Protein AF-A0A9N9ITT7-F1 (afdb_monomer_lite)

pLDDT: mean 81.51, std 12.65, range [43.75, 95.56]

Sequence (161 aa):
RNYAICCACYDTLGRPTALLYKFSNKNEHVKNHLKKWQHFINKVGGIEEVSKILEIKLEEVKEKSEIANAKKICVKSNISTDKKNFESLLLHATVSASLALQWIQNEEVQELFYFVNPSLKLPGCCSLGGRILNNEVKKYNYDMITKLKNNLIGPTLTFDG

Organism: NCBI:txid1433469

Foldseek 3Di:
DDKDFDPLCCVPVNDVVSVVVIDRPDPVRVLVCCQPDPSNQVVQPHNVSSVVVVVVVVVVVVVVVVVVVVVCVLPDPPPPVVVLVVLQVVLVCCVVVVHDLCVLVDPVNQVVVCVSPVVDDDDDSCCSVPVNVVVVVVVVVVVVVVVQVPDPVHDDDDDDD

Radius of gyration: 30.41 Å; chains: 1; bounding box: 57×32×86 Å

Secondary structure (DSSP, 8-state):
--EE--HHHHHHHHHHHHHHT-EESSHHHHHHHHHH-HHHHHHHTSHHHHHHHHHHHHHHHHHHHHHHHHHHGGG---HHHHHHHHHHHHHHHHHHTT--GGGGG-HHHHHHHHHH-TT-PPPPHHHIIIIIHHHHHHHHHHHHHHHHHT-TT--------

Structure (mmCIF, N/CA/C/O backbone):
data_AF-A0A9N9ITT7-F1
#
_entry.id   AF-A0A9N9ITT7-F1
#
loop_
_atom_site.group_PDB
_atom_site.id
_atom_site.type_symbol
_atom_site.label_atom_id
_atom_site.label_alt_id
_atom_site.label_comp_id
_atom_site.label_asym_id
_atom_site.label_entity_id
_atom_site.label_seq_id
_atom_site.pdbx_PDB_ins_co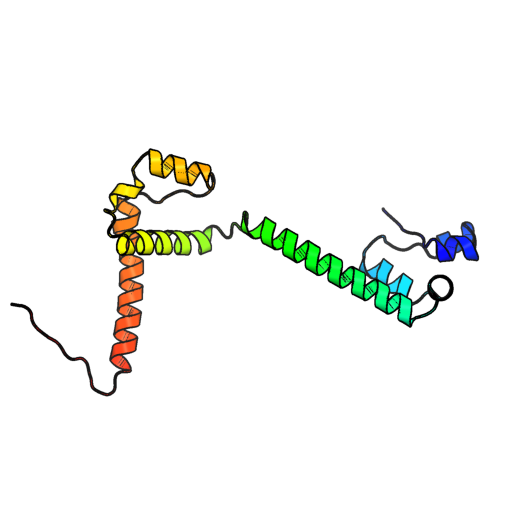de
_atom_site.Cartn_x
_atom_site.Cartn_y
_atom_site.Cartn_z
_atom_site.occupancy
_atom_site.B_iso_or_equiv
_atom_site.auth_seq_id
_atom_site.auth_comp_id
_atom_site.auth_asym_id
_atom_site.auth_atom_id
_atom_site.pdbx_PDB_model_num
ATOM 1 N N . ARG A 1 1 ? -17.527 12.786 37.528 1.00 55.12 1 ARG A N 1
ATOM 2 C CA . ARG A 1 1 ? -16.531 11.762 37.943 1.00 55.12 1 ARG A CA 1
ATOM 3 C C . ARG A 1 1 ? -17.282 10.453 38.150 1.00 55.12 1 ARG A C 1
ATOM 5 O O . ARG A 1 1 ? -18.034 10.366 39.110 1.00 55.12 1 ARG A O 1
ATOM 12 N N . ASN A 1 2 ? -17.129 9.482 37.251 1.00 77.06 2 ASN A N 1
ATOM 13 C CA . ASN A 1 2 ? -17.882 8.226 37.323 1.00 77.06 2 ASN A CA 1
ATOM 14 C C . ASN A 1 2 ? -17.193 7.284 38.318 1.00 77.06 2 ASN A C 1
ATOM 16 O O . ASN A 1 2 ? -16.062 6.847 38.089 1.00 77.06 2 ASN A O 1
ATOM 20 N N . TYR A 1 3 ? -17.850 7.032 39.445 1.00 82.31 3 TYR A N 1
ATOM 21 C CA . TYR A 1 3 ? -17.428 6.052 40.440 1.00 82.31 3 TYR A CA 1
ATOM 22 C C . TYR A 1 3 ? -18.309 4.810 40.327 1.00 82.31 3 TYR A C 1
ATOM 24 O O . TYR A 1 3 ? -19.457 4.893 39.895 1.00 82.31 3 TYR A O 1
ATOM 32 N N . ALA A 1 4 ? -17.749 3.667 40.693 1.00 83.31 4 ALA A N 1
ATOM 33 C CA . ALA A 1 4 ? -18.444 2.394 40.735 1.00 83.31 4 ALA A CA 1
ATOM 34 C C . ALA A 1 4 ? -18.477 1.876 42.175 1.00 83.31 4 ALA A C 1
ATOM 36 O O . ALA A 1 4 ? -17.563 2.125 42.969 1.00 83.31 4 ALA A O 1
ATOM 37 N N . ILE A 1 5 ? -19.554 1.165 42.494 1.00 84.31 5 ILE A N 1
ATOM 38 C CA . ILE A 1 5 ? -19.745 0.442 43.749 1.00 84.31 5 ILE A CA 1
ATOM 39 C C . ILE A 1 5 ? -20.025 -1.006 43.361 1.00 84.31 5 ILE A C 1
ATOM 41 O O . ILE A 1 5 ? -20.814 -1.266 42.455 1.00 84.31 5 ILE A O 1
ATOM 45 N N . CYS A 1 6 ? -19.358 -1.949 44.018 1.00 84.06 6 CYS A N 1
ATOM 46 C CA . CYS A 1 6 ? -19.590 -3.366 43.783 1.00 84.06 6 CYS A CA 1
ATOM 47 C C . CYS A 1 6 ? -20.940 -3.785 44.372 1.00 84.06 6 CYS A C 1
ATOM 49 O O . CYS A 1 6 ? -21.177 -3.591 45.565 1.00 84.06 6 CYS A O 1
ATOM 51 N N . CYS A 1 7 ? -21.799 -4.401 43.556 1.00 84.44 7 CYS A N 1
ATOM 52 C CA . CYS A 1 7 ? -23.106 -4.886 44.000 1.00 84.44 7 CYS A CA 1
ATOM 53 C C . CYS A 1 7 ? -22.985 -5.923 45.124 1.00 84.44 7 CYS A C 1
ATOM 55 O O . CYS A 1 7 ? -23.728 -5.847 46.087 1.00 84.44 7 CYS A O 1
ATOM 57 N N . ALA A 1 8 ? -21.996 -6.825 45.081 1.00 84.00 8 ALA A N 1
ATOM 58 C CA . ALA A 1 8 ? -21.798 -7.795 46.163 1.00 84.00 8 ALA A CA 1
ATOM 59 C C . ALA A 1 8 ? -21.478 -7.112 47.506 1.00 84.00 8 ALA A C 1
ATOM 61 O O . ALA A 1 8 ? -22.003 -7.499 48.548 1.00 84.00 8 ALA A O 1
ATOM 62 N N . CYS A 1 9 ? -20.666 -6.052 47.489 1.00 81.75 9 CYS A N 1
ATOM 63 C CA . CYS A 1 9 ? -20.378 -5.273 48.694 1.00 81.75 9 CYS A CA 1
ATOM 64 C C . CYS A 1 9 ? -21.603 -4.473 49.160 1.00 81.75 9 CYS A C 1
ATOM 66 O O . CYS A 1 9 ? -21.819 -4.349 50.361 1.00 81.75 9 CYS A O 1
ATOM 68 N N . TYR A 1 10 ? -22.414 -3.961 48.229 1.00 85.06 10 TYR A N 1
ATOM 69 C CA . TYR A 1 10 ? -23.668 -3.273 48.539 1.00 85.06 10 TYR A CA 1
ATOM 70 C C . TYR A 1 10 ? -24.683 -4.201 49.214 1.00 85.06 10 TYR A C 1
ATOM 72 O O . TYR A 1 10 ? -25.227 -3.839 50.254 1.00 85.06 10 TYR A O 1
ATOM 80 N N . ASP A 1 11 ? -24.880 -5.399 48.665 1.00 83.94 11 ASP A N 1
ATOM 81 C CA . ASP A 1 11 ? -25.854 -6.372 49.167 1.00 83.94 11 ASP A CA 1
ATOM 82 C C . ASP A 1 11 ? -25.488 -6.873 50.572 1.00 83.94 11 ASP A C 1
ATOM 84 O O . ASP A 1 11 ? -26.369 -7.133 51.384 1.00 83.94 11 ASP A O 1
ATOM 88 N N . THR A 1 12 ? -24.187 -6.984 50.872 1.00 81.56 12 THR A N 1
ATOM 89 C CA . THR A 1 12 ? -23.711 -7.553 52.145 1.00 81.56 12 THR A CA 1
ATOM 90 C C . THR A 1 12 ? -23.517 -6.500 53.242 1.00 81.56 12 THR A C 1
ATOM 92 O O . THR A 1 12 ? -23.817 -6.759 54.402 1.00 81.56 12 THR A O 1
ATOM 95 N N . LEU A 1 13 ? -22.988 -5.316 52.902 1.00 80.56 13 LEU A N 1
ATOM 96 C CA . LEU A 1 13 ? -22.609 -4.276 53.877 1.00 80.56 13 LEU A CA 1
ATOM 97 C C . LEU A 1 13 ? -23.606 -3.109 53.946 1.00 80.56 13 LEU A C 1
ATOM 99 O O . LEU A 1 13 ? -23.482 -2.237 54.811 1.00 80.56 13 LEU A O 1
ATOM 103 N N . GLY A 1 14 ? -24.558 -3.056 53.014 1.00 81.31 14 GLY A N 1
ATOM 104 C CA . GLY A 1 14 ? -25.495 -1.953 52.864 1.00 81.31 14 GLY A CA 1
ATOM 105 C C . GLY A 1 14 ? -24.879 -0.694 52.241 1.00 81.31 14 GLY A C 1
ATOM 106 O O . GLY A 1 14 ? -23.662 -0.515 52.119 1.00 81.31 14 GLY A O 1
ATOM 107 N N . ARG A 1 15 ? -25.760 0.233 51.849 1.00 77.56 15 ARG A N 1
ATOM 108 C CA . ARG A 1 15 ? -25.416 1.479 51.141 1.00 77.56 15 ARG A CA 1
ATOM 109 C C . ARG A 1 15 ? -24.351 2.362 51.821 1.00 77.56 15 ARG A C 1
ATOM 111 O O . ARG A 1 15 ? -23.441 2.785 51.106 1.00 77.56 15 ARG A O 1
ATOM 118 N N . PRO A 1 16 ? -24.435 2.696 53.126 1.00 79.56 16 PRO A N 1
ATOM 119 C CA . PRO A 1 16 ? -23.509 3.661 53.729 1.00 79.56 16 PRO A CA 1
ATOM 120 C C . PRO A 1 16 ? -22.073 3.127 53.776 1.00 79.56 16 PRO A C 1
ATOM 122 O O . PRO A 1 16 ? -21.132 3.852 53.462 1.00 79.56 16 PRO A O 1
ATOM 125 N N . THR A 1 17 ? -21.910 1.839 54.062 1.00 79.06 17 THR A N 1
ATOM 126 C CA . THR A 1 17 ? -20.607 1.175 54.143 1.00 79.06 17 THR A CA 1
ATOM 127 C C . THR A 1 17 ? -20.014 0.926 52.756 1.00 79.06 17 THR A C 1
ATOM 129 O O . THR A 1 17 ? -18.833 1.172 52.526 1.00 79.06 17 THR A O 1
ATOM 132 N N . ALA A 1 18 ? -20.832 0.522 51.778 1.00 77.94 18 ALA A N 1
ATOM 133 C CA . ALA A 1 18 ? -20.374 0.296 50.406 1.00 77.94 18 ALA A CA 1
ATOM 134 C C . ALA A 1 18 ? -19.872 1.581 49.714 1.00 77.94 18 ALA A C 1
ATOM 136 O O . ALA A 1 18 ? -18.978 1.522 48.868 1.00 77.94 18 ALA A O 1
ATOM 137 N N . LEU A 1 19 ? -20.395 2.753 50.100 1.00 80.62 19 LEU A N 1
ATOM 138 C CA . LEU A 1 19 ? -19.942 4.055 49.595 1.00 80.62 19 LEU A CA 1
ATOM 139 C C . LEU A 1 19 ? -18.511 4.417 50.024 1.00 80.62 19 LEU A C 1
ATOM 141 O O . LEU A 1 19 ? -17.841 5.156 49.297 1.00 80.62 19 LEU A O 1
ATOM 145 N N . LEU A 1 20 ? -18.032 3.890 51.157 1.00 81.50 20 LEU A N 1
ATOM 146 C CA . LEU A 1 20 ? -16.648 4.076 51.615 1.00 81.50 20 LEU A CA 1
ATOM 147 C C . LEU A 1 20 ? -15.649 3.334 50.720 1.00 81.50 20 LEU A C 1
ATOM 149 O O . LEU A 1 20 ? -14.515 3.773 50.558 1.00 81.50 20 LEU A O 1
ATOM 153 N N . TYR A 1 21 ? -16.098 2.258 50.075 1.00 79.19 21 TYR A N 1
ATOM 154 C CA . TYR A 1 21 ? -15.287 1.422 49.193 1.00 79.19 21 TYR A CA 1
ATOM 155 C C . TYR A 1 21 ? -15.527 1.699 47.708 1.00 79.19 21 TYR A C 1
ATOM 157 O O . TYR A 1 21 ? -15.225 0.859 46.859 1.00 79.19 21 TYR A O 1
ATOM 165 N N . LYS A 1 22 ? -16.063 2.879 47.374 1.00 83.44 22 LYS A N 1
ATOM 166 C CA . LYS A 1 22 ? -16.211 3.311 45.983 1.00 83.44 22 LYS A CA 1
ATOM 167 C C . LYS A 1 22 ? -14.847 3.389 45.299 1.00 83.44 22 LYS A C 1
ATOM 169 O O . LYS A 1 22 ? -13.869 3.877 45.865 1.00 83.44 22 LYS A O 1
ATOM 174 N N . PHE A 1 23 ? -14.799 2.973 44.045 1.00 83.56 23 PHE A N 1
ATOM 175 C CA . PHE A 1 23 ? -13.589 3.020 43.231 1.00 83.56 23 PHE A CA 1
ATOM 176 C C . PHE A 1 23 ? -13.867 3.693 41.888 1.00 83.56 23 PHE A C 1
ATOM 178 O O . PHE A 1 23 ? -15.013 3.904 41.485 1.00 83.56 23 PHE A O 1
ATOM 185 N N . SER A 1 24 ? -12.803 4.094 41.195 1.00 82.19 24 SER A N 1
ATOM 186 C CA . SER A 1 24 ? -12.927 4.658 39.851 1.00 82.19 24 SER A CA 1
ATOM 187 C C . SER A 1 24 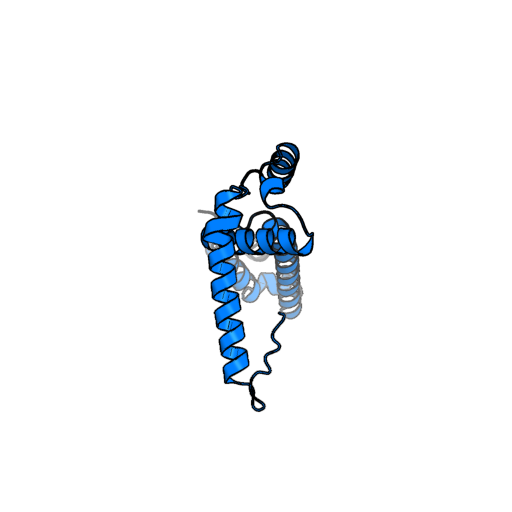? -13.420 3.586 38.88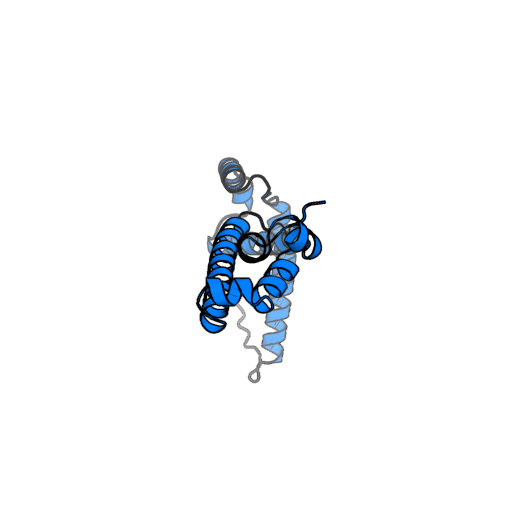1 1.00 82.19 24 SER A C 1
ATOM 189 O O . SER A 1 24 ? -12.909 2.468 38.905 1.00 82.19 24 SER A O 1
ATOM 191 N N . ASN A 1 25 ? -14.365 3.923 37.995 1.00 81.31 25 ASN A N 1
ATOM 192 C CA . ASN A 1 25 ? -14.839 3.012 36.947 1.00 81.31 25 ASN A CA 1
ATOM 193 C C . ASN A 1 25 ? -13.812 2.884 35.801 1.00 81.31 25 ASN A C 1
ATOM 195 O O . ASN A 1 25 ? -14.057 3.264 34.658 1.00 81.31 25 ASN A O 1
ATOM 199 N N . LYS A 1 26 ? -12.609 2.424 36.145 1.00 82.25 26 LYS A N 1
ATOM 200 C CA . LYS A 1 26 ? -11.516 2.094 35.232 1.00 82.25 26 LYS A CA 1
ATOM 201 C C . LYS A 1 26 ? -11.240 0.602 35.361 1.00 82.25 26 LYS A C 1
ATOM 203 O O . LYS A 1 26 ? -11.185 0.092 36.479 1.00 82.25 26 LYS A O 1
ATOM 208 N N . ASN A 1 27 ? -11.005 -0.072 34.236 1.00 76.50 27 ASN A N 1
ATOM 209 C CA . ASN A 1 27 ? -10.846 -1.531 34.170 1.00 76.50 27 ASN A CA 1
ATOM 210 C C . ASN A 1 27 ? -9.854 -2.101 35.193 1.00 76.50 27 ASN A C 1
ATOM 212 O O . ASN A 1 27 ? -10.125 -3.132 35.797 1.00 76.50 27 ASN A O 1
ATOM 216 N N . GLU A 1 28 ? -8.728 -1.431 35.422 1.00 82.06 28 GLU A N 1
ATOM 217 C CA . GLU A 1 28 ? -7.713 -1.878 36.380 1.00 82.06 28 GLU A CA 1
ATOM 218 C C . GLU A 1 28 ? -8.212 -1.846 37.833 1.00 82.06 28 GLU A C 1
ATOM 220 O O . GLU A 1 28 ? -8.079 -2.824 38.564 1.00 82.06 28 GLU A O 1
ATOM 225 N N . HIS A 1 29 ? -8.879 -0.761 38.231 1.00 81.50 29 HIS A N 1
ATOM 226 C CA . HIS A 1 29 ? -9.438 -0.618 39.575 1.00 81.50 29 HIS A CA 1
ATOM 227 C C . HIS A 1 29 ? -10.578 -1.613 39.818 1.00 81.50 29 HIS A C 1
ATOM 229 O O . HIS A 1 29 ? -10.672 -2.180 40.904 1.00 81.50 29 HIS A O 1
ATOM 235 N N . VAL A 1 30 ? -11.398 -1.873 38.793 1.00 82.00 30 VAL A N 1
ATOM 236 C CA . VAL A 1 30 ? -12.447 -2.900 38.836 1.00 82.00 30 VAL A CA 1
ATOM 237 C C . VAL A 1 30 ? -11.816 -4.284 39.021 1.00 82.00 30 VAL A C 1
ATOM 239 O O . VAL A 1 30 ? -12.190 -5.001 39.942 1.00 82.00 30 VAL A O 1
ATOM 242 N N . LYS A 1 31 ? -10.816 -4.654 38.207 1.00 82.56 31 LYS A N 1
ATOM 243 C CA . LYS A 1 31 ? -10.126 -5.954 38.312 1.00 82.56 31 LYS A CA 1
ATOM 244 C C . LYS A 1 31 ? -9.484 -6.154 39.685 1.00 82.56 31 LYS A C 1
ATOM 246 O O . LYS A 1 31 ? -9.650 -7.213 40.285 1.00 82.56 31 LYS A O 1
ATOM 251 N N . ASN A 1 32 ? -8.803 -5.133 40.199 1.00 83.56 32 ASN A N 1
ATOM 252 C CA . ASN A 1 32 ? -8.156 -5.190 41.510 1.00 83.56 32 ASN A CA 1
ATOM 253 C C . ASN A 1 32 ? -9.180 -5.321 42.644 1.00 83.56 32 ASN A C 1
ATOM 255 O O . ASN A 1 32 ? -8.937 -6.047 43.607 1.00 83.56 32 ASN A O 1
ATOM 259 N N . HIS A 1 33 ? -10.343 -4.673 42.517 1.00 84.00 33 HIS A N 1
ATOM 260 C CA . HIS A 1 33 ? -11.441 -4.840 43.464 1.00 84.00 33 HIS A CA 1
ATOM 261 C C . HIS A 1 33 ? -11.979 -6.280 43.443 1.00 84.00 33 HIS A C 1
ATOM 263 O O . HIS A 1 33 ? -12.028 -6.929 44.483 1.00 84.00 33 HIS A O 1
ATOM 269 N N . LEU A 1 34 ? -12.308 -6.820 42.266 1.00 82.56 34 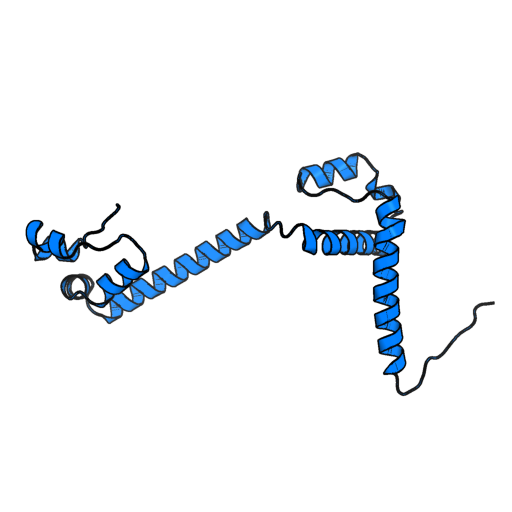LEU A N 1
ATOM 270 C CA . LEU A 1 34 ? -12.886 -8.165 42.146 1.00 82.56 34 LEU A CA 1
ATOM 271 C C . LEU A 1 34 ? -11.940 -9.276 42.634 1.00 82.56 34 LEU A C 1
ATOM 273 O O . LEU A 1 34 ? -12.405 -10.250 43.211 1.00 82.56 34 LEU A O 1
ATOM 277 N N . LYS A 1 35 ? -10.620 -9.115 42.467 1.00 81.00 35 LYS A N 1
ATOM 278 C CA . LYS A 1 35 ? -9.625 -10.085 42.961 1.00 81.00 35 LYS A CA 1
ATOM 279 C C . LYS A 1 35 ? -9.440 -10.076 44.480 1.00 81.00 35 LYS A C 1
ATOM 281 O O . LYS A 1 35 ? -9.039 -11.086 45.042 1.00 81.00 35 LYS A O 1
ATOM 286 N N . LYS A 1 36 ? -9.659 -8.932 45.133 1.00 82.50 36 LYS A N 1
ATOM 287 C CA . LYS A 1 36 ? -9.303 -8.728 46.548 1.00 82.50 36 LYS A CA 1
ATOM 288 C C . LYS A 1 36 ? -10.488 -8.886 47.503 1.00 82.50 36 LYS A C 1
ATOM 290 O O . LYS A 1 36 ? -10.286 -9.117 48.690 1.00 82.50 36 LYS A O 1
ATOM 295 N N . TRP A 1 37 ? -11.715 -8.696 47.024 1.00 80.00 37 TRP A N 1
ATOM 296 C CA . TRP A 1 37 ? -12.868 -8.519 47.902 1.00 80.00 37 TRP A CA 1
ATOM 297 C C . TRP A 1 37 ? -13.623 -9.816 48.197 1.00 80.00 37 TRP A C 1
ATOM 299 O O . TRP A 1 37 ? -14.286 -10.380 47.327 1.00 80.00 37 TRP A O 1
ATOM 309 N N . GLN A 1 38 ? -13.603 -10.216 49.474 1.00 76.44 38 GLN A N 1
ATOM 310 C CA . GLN A 1 38 ? -14.185 -11.467 49.967 1.00 76.44 38 GLN A CA 1
ATOM 311 C C . GLN A 1 38 ? -15.682 -11.609 49.661 1.00 76.44 38 GLN A C 1
ATOM 313 O O . GLN A 1 38 ? -16.134 -12.687 49.301 1.00 76.44 38 GLN A O 1
ATOM 318 N N . HIS A 1 39 ? -16.458 -10.524 49.747 1.00 81.44 39 HIS A N 1
ATOM 319 C CA . HIS A 1 39 ? -17.901 -10.565 49.475 1.00 81.44 39 HIS A CA 1
ATOM 320 C C . HIS A 1 39 ? -18.215 -10.937 48.025 1.00 81.44 39 HIS A C 1
ATOM 322 O O . HIS A 1 39 ? -19.177 -11.651 47.760 1.00 81.44 39 HIS A O 1
ATOM 328 N N . PHE A 1 40 ? -17.392 -10.475 47.081 1.00 81.00 40 PHE A N 1
ATOM 329 C CA . PHE A 1 40 ? -17.531 -10.854 45.681 1.00 81.00 40 PHE A CA 1
ATOM 330 C C . PHE A 1 40 ? -17.070 -12.297 45.457 1.00 81.00 40 PHE A C 1
ATOM 332 O O . PHE A 1 40 ? -17.793 -13.067 44.837 1.00 81.00 40 PHE A O 1
ATOM 339 N N . ILE A 1 41 ? -15.922 -12.677 46.027 1.00 79.88 41 ILE A N 1
ATOM 340 C CA . ILE A 1 41 ? -15.373 -14.040 45.948 1.00 79.88 41 ILE A CA 1
ATOM 341 C C . ILE A 1 41 ? -16.392 -15.069 46.459 1.00 79.88 41 ILE A C 1
ATOM 343 O O . ILE A 1 41 ? -16.698 -16.032 45.761 1.00 79.88 41 ILE A O 1
ATOM 347 N N . ASN A 1 42 ? -16.980 -14.822 47.631 1.00 80.62 42 ASN A N 1
ATOM 348 C CA . ASN A 1 42 ? -17.969 -15.710 48.241 1.00 80.62 42 ASN A CA 1
ATOM 349 C C . ASN A 1 42 ? -19.274 -15.778 47.434 1.00 80.62 42 ASN A C 1
ATOM 351 O O . ASN A 1 42 ? -19.914 -16.822 47.407 1.00 80.62 42 ASN A O 1
ATOM 355 N N . LYS A 1 43 ? -19.676 -14.681 46.775 1.00 81.81 43 LYS A N 1
ATOM 356 C CA . LYS A 1 43 ? -20.892 -14.639 45.946 1.00 81.81 43 LYS A CA 1
ATOM 357 C C . LYS A 1 43 ? -20.722 -15.376 44.615 1.00 81.81 43 LYS A C 1
ATOM 359 O O . LYS A 1 43 ? -21.703 -15.871 44.075 1.00 81.81 43 LYS A O 1
ATOM 364 N N . VAL A 1 44 ? -19.503 -15.405 44.077 1.00 77.38 44 VAL A N 1
ATOM 365 C CA . VAL A 1 44 ? -19.186 -16.075 42.808 1.00 77.38 44 VAL A CA 1
ATOM 366 C C . VAL A 1 44 ? -18.940 -17.573 42.994 1.00 77.38 44 VAL A C 1
ATOM 368 O O . VAL A 1 44 ? -19.196 -18.308 42.054 1.00 77.38 44 VAL A O 1
ATOM 371 N N . GLY A 1 45 ? -18.528 -18.005 44.192 1.00 80.06 45 GLY A N 1
ATOM 372 C CA . GLY A 1 45 ? -18.276 -19.416 44.522 1.00 80.06 45 GLY A CA 1
ATOM 373 C C . GLY A 1 45 ? -16.803 -19.750 44.798 1.00 80.06 45 GLY A C 1
ATOM 374 O O . GLY A 1 45 ? -16.483 -20.870 45.185 1.00 80.06 45 GLY A O 1
ATOM 375 N N . GLY A 1 46 ? -15.899 -18.763 44.719 1.00 82.88 46 GLY A N 1
ATOM 376 C CA . GLY A 1 46 ? -14.490 -18.914 45.087 1.00 82.88 46 GLY A CA 1
ATOM 377 C C . GLY A 1 46 ? -13.525 -18.120 44.205 1.00 82.88 46 GLY A C 1
ATOM 378 O O . GLY A 1 46 ? -13.905 -17.482 43.225 1.00 82.88 46 GLY A O 1
ATOM 379 N N . ILE A 1 47 ? -12.237 -18.144 44.562 1.00 77.81 47 ILE A N 1
ATOM 380 C CA . ILE A 1 47 ? -11.176 -17.389 43.861 1.00 77.81 47 ILE A CA 1
ATOM 381 C C . ILE A 1 47 ? -10.909 -17.962 42.456 1.00 77.81 47 ILE A C 1
ATOM 383 O O . ILE A 1 47 ? -10.585 -17.218 41.524 1.00 77.81 47 ILE A O 1
ATOM 387 N N . GLU A 1 48 ? -11.070 -19.275 42.286 1.00 79.12 48 GLU A N 1
ATOM 388 C CA . GLU A 1 48 ? -10.840 -19.959 41.010 1.00 79.12 48 GLU A CA 1
ATOM 389 C C . GLU A 1 48 ? -11.864 -19.550 39.945 1.00 79.12 48 GLU A C 1
ATOM 391 O O . GLU A 1 48 ? -11.493 -19.248 38.812 1.00 79.12 48 GLU A O 1
ATOM 396 N N . GLU A 1 49 ? -13.144 -19.455 40.305 1.00 79.44 49 GLU A N 1
ATOM 397 C CA . GLU A 1 49 ? -14.201 -19.015 39.386 1.00 79.44 49 GLU A CA 1
ATOM 398 C C . GLU A 1 49 ? -14.071 -17.535 39.034 1.00 79.44 49 GLU A C 1
ATOM 400 O O . GLU A 1 49 ? -14.260 -17.154 37.879 1.00 79.44 49 GLU A O 1
ATOM 405 N N . VAL A 1 50 ? -13.644 -16.701 39.987 1.00 80.62 50 VAL A N 1
ATOM 406 C CA . VAL A 1 50 ? -13.321 -15.295 39.707 1.00 80.62 50 VAL A CA 1
ATOM 407 C C . VAL A 1 50 ? -12.195 -15.182 38.674 1.00 80.62 50 VAL A C 1
ATOM 409 O O . VAL A 1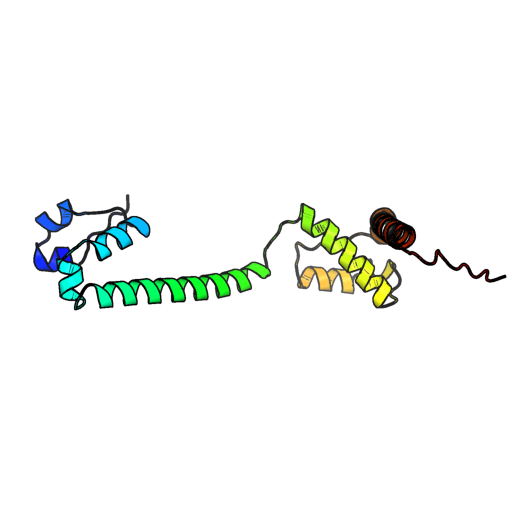 50 ? -12.275 -14.337 37.779 1.00 80.62 50 VAL A O 1
ATOM 412 N N . SER A 1 51 ? -11.170 -16.033 38.758 1.00 79.19 51 SER A N 1
ATOM 413 C CA . SER A 1 51 ? -10.071 -16.058 37.781 1.00 79.19 51 SER A CA 1
ATOM 414 C C . 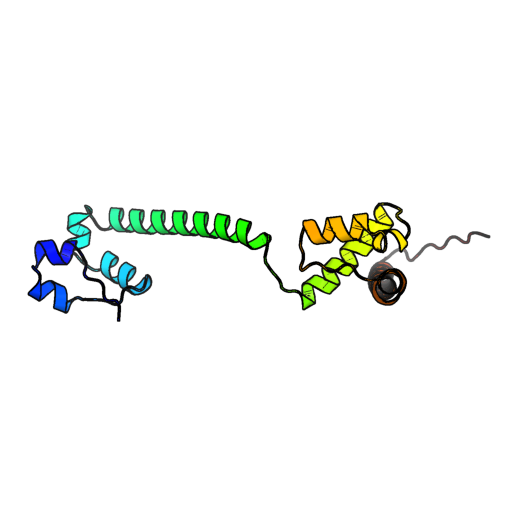SER A 1 51 ? -10.559 -16.481 36.394 1.00 79.19 51 SER A C 1
ATOM 416 O O . SER A 1 51 ? -10.315 -15.755 35.430 1.00 79.19 51 SER A O 1
ATOM 418 N N . LYS A 1 52 ? -11.364 -17.551 36.312 1.00 83.19 52 LYS A N 1
ATOM 419 C CA . LYS A 1 52 ? -11.980 -18.017 35.055 1.00 83.19 52 LYS A CA 1
ATOM 420 C C . LYS A 1 52 ? -12.836 -16.932 34.392 1.00 83.19 52 LYS A C 1
ATOM 422 O O . LYS A 1 52 ? -12.705 -16.678 33.201 1.00 83.19 52 LYS A O 1
ATOM 427 N N . ILE A 1 53 ? -13.664 -16.216 35.159 1.00 81.75 53 ILE A N 1
ATOM 428 C CA . ILE A 1 53 ? -14.507 -15.123 34.633 1.00 81.75 53 ILE A CA 1
ATOM 429 C C . ILE A 1 53 ? -13.659 -13.968 34.079 1.00 81.75 53 ILE A C 1
ATOM 431 O O . ILE A 1 53 ? -14.025 -13.335 33.084 1.00 81.75 53 ILE A O 1
ATOM 435 N N . LEU A 1 54 ? -12.533 -13.655 34.727 1.00 80.31 54 LEU A N 1
ATOM 436 C CA . LEU A 1 54 ? -11.627 -12.602 34.269 1.00 80.31 54 LEU A CA 1
ATOM 437 C C . LEU A 1 54 ? -10.862 -13.000 33.001 1.00 80.31 54 LEU A C 1
ATOM 439 O O . LEU A 1 54 ? -10.594 -12.122 32.177 1.00 80.31 54 LEU A O 1
ATOM 443 N N . GLU A 1 55 ? -10.531 -14.281 32.849 1.00 80.38 55 GLU A N 1
ATOM 444 C CA . GLU A 1 55 ? -9.890 -14.850 31.659 1.00 80.38 55 GLU A CA 1
ATOM 445 C C . GLU A 1 55 ? -10.848 -14.892 30.466 1.00 80.38 55 GLU A C 1
ATOM 447 O O . GLU A 1 55 ? -10.507 -14.345 29.419 1.00 80.38 55 GLU A O 1
ATOM 452 N N . ILE A 1 56 ? -12.083 -15.371 30.651 1.00 76.88 56 ILE A N 1
ATOM 453 C CA . ILE A 1 56 ? -13.125 -15.365 29.605 1.00 76.88 56 ILE A CA 1
ATOM 454 C C . ILE A 1 56 ? -13.367 -13.938 29.093 1.00 76.88 56 ILE A C 1
ATOM 456 O O . ILE A 1 56 ? -13.352 -13.682 27.891 1.00 76.88 56 ILE A O 1
ATOM 460 N N . LYS A 1 57 ? -13.492 -12.952 29.995 1.00 76.50 57 LYS A N 1
ATOM 461 C CA . LYS A 1 57 ? -13.607 -11.538 29.592 1.00 76.50 57 LYS A CA 1
ATOM 462 C C . LYS A 1 57 ? -12.376 -11.019 28.853 1.00 76.50 57 LYS A C 1
ATOM 464 O O . LYS A 1 57 ? -12.497 -10.070 28.082 1.00 76.50 57 LYS A O 1
ATOM 469 N N . LEU A 1 58 ? -11.187 -11.553 29.126 1.00 74.25 58 LEU A N 1
ATOM 470 C CA . LEU A 1 58 ? -9.975 -11.163 28.414 1.00 74.25 58 LEU A CA 1
ATOM 471 C C . LEU A 1 58 ? -9.974 -11.736 26.993 1.00 74.25 58 LEU A C 1
ATOM 473 O O . LEU A 1 58 ? -9.589 -11.021 26.072 1.00 74.25 58 LEU A O 1
ATOM 477 N N . GLU A 1 59 ? -10.426 -12.975 26.816 1.00 73.75 59 GLU A N 1
ATOM 478 C CA . GLU A 1 59 ? -10.566 -13.642 25.516 1.00 73.75 59 GLU A CA 1
ATOM 479 C C . GLU A 1 59 ? -11.649 -12.990 24.652 1.00 73.75 59 GLU A C 1
ATOM 481 O O . GLU A 1 59 ? -11.357 -12.605 23.525 1.00 73.75 59 GLU A O 1
ATOM 486 N N . GLU A 1 60 ? -12.833 -12.701 25.198 1.00 70.75 60 GLU A N 1
ATOM 487 C CA . GLU A 1 60 ? -13.887 -11.970 24.474 1.00 70.75 60 GLU A CA 1
ATOM 488 C C . GLU A 1 60 ? -13.443 -10.562 24.047 1.00 70.75 60 GLU A C 1
ATOM 490 O O . GLU A 1 60 ? -13.846 -10.051 23.000 1.00 70.75 60 GLU A O 1
ATOM 495 N N . VAL A 1 61 ? -12.627 -9.889 24.869 1.00 68.50 61 VAL A N 1
ATOM 496 C CA . VAL A 1 61 ? -12.058 -8.578 24.526 1.00 68.50 61 VAL A CA 1
ATOM 497 C C . VAL A 1 61 ? -10.987 -8.720 23.450 1.00 68.50 61 VAL A C 1
ATOM 499 O O . VAL A 1 61 ? -10.925 -7.857 22.576 1.00 68.50 61 VAL A O 1
ATOM 502 N N . LYS A 1 62 ? -10.174 -9.784 23.477 1.00 68.00 62 LYS A N 1
ATOM 503 C CA . LYS A 1 62 ? -9.213 -10.088 22.409 1.00 68.00 62 LYS A CA 1
ATOM 504 C C . LYS A 1 62 ? -9.942 -10.363 21.100 1.00 68.00 62 LYS A C 1
ATOM 506 O O . LYS A 1 62 ? -9.678 -9.644 20.145 1.00 68.00 62 LYS A O 1
ATOM 511 N N . GLU A 1 63 ? -10.939 -11.241 21.091 1.00 66.62 63 GLU A N 1
ATOM 512 C CA . GLU A 1 63 ? -11.749 -11.564 19.911 1.00 66.62 63 GLU A CA 1
ATOM 513 C C . GLU A 1 63 ? -12.479 -10.323 19.367 1.00 66.62 63 GLU A C 1
ATOM 515 O O . GLU A 1 63 ? -12.375 -9.995 18.185 1.00 66.62 63 GLU A O 1
ATOM 520 N N . LYS A 1 64 ? -13.121 -9.519 20.229 1.00 62.50 64 LYS A N 1
ATOM 521 C CA . LYS A 1 64 ? -13.723 -8.237 19.813 1.00 62.50 64 LYS A CA 1
ATOM 522 C C . LYS A 1 64 ? -12.684 -7.237 19.319 1.00 62.50 64 LYS A C 1
ATOM 524 O O . LYS A 1 64 ? -12.988 -6.471 18.408 1.00 62.50 64 LYS A O 1
ATOM 529 N N . SER A 1 65 ? -11.480 -7.212 19.892 1.00 59.69 65 SER A N 1
ATOM 530 C CA . SER A 1 65 ? -10.391 -6.351 19.425 1.00 59.69 65 SER A CA 1
ATOM 531 C C . SER A 1 65 ? -9.801 -6.832 18.102 1.00 59.69 65 SER A C 1
ATOM 533 O O . SER A 1 65 ? -9.425 -5.998 17.291 1.00 59.69 65 SER A O 1
ATOM 535 N N . GLU A 1 66 ? -9.769 -8.138 17.848 1.00 60.94 66 GLU A N 1
ATOM 536 C CA . GLU A 1 66 ? -9.321 -8.757 16.602 1.00 60.94 66 GLU A CA 1
ATOM 537 C C . GLU A 1 66 ? -10.339 -8.513 15.490 1.00 60.94 66 GLU A C 1
ATOM 539 O O . GLU A 1 66 ? -9.966 -8.018 14.431 1.00 60.94 66 GLU A O 1
ATOM 544 N N . ILE A 1 67 ? -11.634 -8.693 15.762 1.00 60.28 67 ILE A N 1
ATOM 545 C CA . ILE A 1 67 ? -12.728 -8.336 14.845 1.00 60.28 67 ILE A CA 1
ATOM 546 C C . ILE A 1 67 ? -12.767 -6.816 14.609 1.00 60.28 67 ILE A C 1
ATOM 548 O O . ILE A 1 67 ? -12.955 -6.360 13.478 1.00 60.28 67 ILE A O 1
ATOM 552 N N . ALA A 1 68 ? -12.550 -5.999 15.645 1.00 53.06 68 ALA A N 1
ATOM 553 C CA . ALA A 1 68 ? -12.434 -4.550 15.496 1.00 53.06 68 ALA A CA 1
ATOM 554 C C . ALA A 1 68 ? -11.171 -4.154 14.721 1.00 53.06 68 ALA A C 1
ATOM 556 O O . ALA A 1 68 ? -11.235 -3.218 13.934 1.00 53.06 68 ALA A O 1
ATOM 557 N N . ASN A 1 69 ? -10.047 -4.857 14.889 1.00 51.81 69 ASN A N 1
ATOM 558 C CA . ASN A 1 69 ? -8.805 -4.630 14.151 1.00 51.81 69 ASN A CA 1
ATOM 559 C C . ASN A 1 69 ? -8.915 -5.089 12.694 1.00 51.81 69 ASN A C 1
ATOM 561 O O . ASN A 1 69 ? -8.396 -4.390 11.832 1.00 51.81 69 ASN A O 1
ATOM 565 N N . ALA A 1 70 ? -9.644 -6.167 12.402 1.00 51.44 70 ALA A N 1
ATOM 566 C CA . ALA A 1 70 ? -10.006 -6.583 11.049 1.00 51.44 70 ALA A CA 1
ATOM 567 C C . ALA A 1 70 ? -10.910 -5.539 10.374 1.00 51.44 70 ALA A C 1
ATOM 569 O O . ALA A 1 70 ? -10.657 -5.140 9.241 1.00 51.44 70 ALA A O 1
ATOM 570 N N . LYS A 1 71 ? -11.880 -4.969 11.104 1.00 48.59 71 LYS A N 1
ATOM 571 C CA . LYS A 1 71 ? -12.644 -3.794 10.641 1.00 48.59 71 LYS A CA 1
ATOM 572 C C . LYS A 1 71 ? -11.781 -2.526 10.519 1.00 48.59 71 LYS A C 1
ATOM 574 O O . LYS A 1 71 ? -12.052 -1.682 9.672 1.00 48.59 71 LYS A O 1
ATOM 579 N N . LYS A 1 72 ? -10.707 -2.399 11.309 1.00 43.75 72 LYS A N 1
ATOM 580 C CA . LYS A 1 72 ? -9.732 -1.290 11.263 1.00 43.75 72 LYS A CA 1
ATOM 581 C C . LYS A 1 72 ? -8.688 -1.438 10.152 1.00 43.75 72 LYS A C 1
ATOM 583 O O . LYS A 1 72 ? -8.048 -0.446 9.816 1.00 43.75 72 LYS A O 1
ATOM 588 N N . ILE A 1 73 ? -8.520 -2.625 9.563 1.00 46.47 73 ILE A N 1
ATOM 589 C CA . ILE A 1 73 ? -7.674 -2.840 8.375 1.00 46.47 73 ILE A CA 1
ATOM 590 C C . ILE A 1 73 ? -8.237 -2.089 7.157 1.00 46.47 73 ILE A C 1
ATOM 592 O O . ILE A 1 73 ? -7.472 -1.701 6.283 1.00 46.47 73 ILE A O 1
ATOM 596 N N . CYS A 1 74 ? -9.526 -1.733 7.158 1.00 46.56 74 CYS A N 1
ATOM 597 C CA . CYS A 1 74 ? -10.092 -0.847 6.140 1.00 46.56 74 CYS A CA 1
ATOM 598 C C . CYS A 1 74 ? -9.730 0.649 6.334 1.00 46.56 74 CYS A C 1
ATOM 600 O O . CYS A 1 74 ? -9.997 1.452 5.444 1.00 46.56 74 CYS A O 1
ATOM 602 N N . VAL A 1 75 ? -9.131 1.057 7.470 1.00 47.44 75 VAL A N 1
ATOM 603 C CA . VAL A 1 75 ? -8.850 2.479 7.792 1.00 47.44 75 VAL A CA 1
ATOM 604 C C . VAL A 1 75 ? -7.552 2.666 8.603 1.00 47.44 75 VAL A C 1
ATOM 606 O O . VAL A 1 75 ? -7.515 3.400 9.592 1.00 47.44 75 VAL A O 1
ATOM 609 N N . LYS A 1 76 ? -6.446 2.014 8.228 1.00 46.41 76 LYS A N 1
ATOM 610 C CA . LYS A 1 76 ? -5.121 2.392 8.757 1.00 46.41 76 LYS A CA 1
ATOM 611 C C . LYS A 1 76 ? -4.364 3.217 7.730 1.00 46.41 76 LYS A C 1
ATOM 613 O O . LYS A 1 76 ? -3.586 2.711 6.941 1.00 46.41 76 LYS A O 1
ATOM 618 N N . SER A 1 77 ? -4.618 4.517 7.789 1.00 52.34 77 SER A N 1
ATOM 619 C CA . SER A 1 77 ? -3.799 5.565 7.205 1.00 52.34 77 SER A CA 1
ATOM 620 C C . SER A 1 77 ? -2.501 5.738 8.008 1.00 52.34 77 SER A C 1
ATOM 622 O O . SER A 1 77 ? -2.453 6.562 8.919 1.00 52.34 77 SER A O 1
ATOM 624 N N . ASN A 1 78 ? -1.428 5.035 7.651 1.00 47.88 78 ASN A N 1
ATOM 625 C CA . ASN A 1 78 ? -0.071 5.569 7.811 1.00 47.88 78 ASN A CA 1
ATOM 626 C C . ASN A 1 78 ? 0.383 6.107 6.445 1.00 47.88 78 ASN A C 1
ATOM 628 O O . ASN A 1 78 ? 1.397 5.710 5.880 1.00 47.88 78 ASN A O 1
ATOM 632 N N . ILE A 1 79 ? -0.406 7.049 5.915 1.00 54.16 79 ILE A N 1
ATOM 633 C CA . ILE A 1 79 ? -0.385 7.553 4.532 1.00 54.16 79 ILE A CA 1
ATOM 634 C C . ILE A 1 79 ? 1.005 7.951 4.001 1.00 54.16 79 ILE A C 1
ATOM 636 O O . ILE A 1 79 ? 1.214 7.894 2.795 1.00 54.16 79 ILE A O 1
ATOM 640 N N . SER A 1 80 ? 1.977 8.339 4.834 1.00 51.91 80 SER A N 1
ATOM 641 C CA . SER A 1 80 ? 3.301 8.761 4.347 1.00 51.91 80 SER A CA 1
ATOM 642 C C . SER A 1 80 ? 4.225 7.591 3.984 1.00 51.91 80 SER A C 1
ATOM 644 O O . SER A 1 80 ? 4.823 7.597 2.905 1.00 51.91 80 SER A O 1
ATOM 646 N N . THR A 1 81 ? 4.328 6.580 4.847 1.00 54.44 81 THR A N 1
ATOM 647 C CA . THR A 1 81 ? 5.069 5.340 4.569 1.00 54.44 81 THR A CA 1
ATOM 648 C C . THR A 1 81 ? 4.259 4.438 3.637 1.00 54.44 81 THR A C 1
ATOM 650 O O . THR A 1 81 ? 4.815 3.842 2.715 1.00 54.44 81 THR A O 1
ATOM 653 N N . ASP A 1 82 ? 2.932 4.443 3.792 1.00 66.50 82 ASP A N 1
ATOM 654 C CA . ASP A 1 82 ? 2.010 3.666 2.967 1.00 66.50 82 ASP A CA 1
ATOM 655 C C . ASP A 1 82 ? 1.936 4.182 1.527 1.00 66.50 82 ASP A C 1
ATOM 657 O O . ASP A 1 82 ? 1.755 3.382 0.616 1.00 66.50 82 ASP A O 1
ATOM 661 N N . LYS A 1 83 ? 2.146 5.484 1.267 1.00 78.25 83 LYS A N 1
ATOM 662 C CA . LYS A 1 83 ? 2.122 6.015 -0.107 1.00 78.25 83 LYS A CA 1
ATOM 663 C C . LYS A 1 83 ? 3.257 5.470 -0.967 1.00 78.25 83 LYS A C 1
ATOM 665 O O . LYS A 1 83 ? 3.011 5.112 -2.112 1.00 78.25 83 LYS A O 1
ATOM 670 N N . LYS A 1 84 ? 4.484 5.390 -0.437 1.00 80.81 84 LYS A N 1
ATOM 671 C CA . LYS A 1 84 ? 5.615 4.810 -1.185 1.00 80.81 84 LYS A CA 1
ATOM 672 C C . LYS A 1 84 ? 5.383 3.324 -1.462 1.00 80.81 84 LYS A C 1
ATOM 674 O O . LYS A 1 84 ? 5.656 2.866 -2.565 1.00 80.81 84 LYS A O 1
ATOM 679 N N . ASN A 1 85 ? 4.828 2.605 -0.485 1.00 86.56 85 ASN A N 1
ATOM 680 C CA . ASN A 1 85 ? 4.470 1.196 -0.641 1.00 86.56 85 ASN A CA 1
ATOM 681 C C . ASN A 1 85 ? 3.359 1.012 -1.683 1.00 86.56 85 ASN A C 1
ATOM 683 O O . ASN A 1 85 ? 3.469 0.143 -2.538 1.00 86.56 85 ASN A O 1
ATOM 687 N N . PHE A 1 86 ? 2.330 1.860 -1.661 1.00 89.25 86 PHE A N 1
ATOM 688 C CA . PHE A 1 86 ? 1.254 1.849 -2.647 1.00 89.25 86 PHE A CA 1
ATOM 689 C C . PHE A 1 86 ? 1.760 2.159 -4.062 1.00 89.25 86 PHE A C 1
ATOM 691 O O . PHE A 1 86 ? 1.463 1.413 -4.987 1.00 89.25 86 PHE A O 1
ATOM 698 N N . GLU A 1 87 ? 2.556 3.222 -4.233 1.00 91.44 87 GLU A N 1
ATOM 699 C CA . GLU A 1 87 ? 3.147 3.596 -5.526 1.00 91.44 87 GLU A CA 1
ATOM 700 C C . GLU A 1 87 ? 4.013 2.458 -6.101 1.00 91.44 87 GLU A C 1
ATOM 702 O O . GLU A 1 87 ? 3.928 2.168 -7.295 1.00 91.44 87 GLU A O 1
ATOM 707 N N . SER A 1 88 ? 4.794 1.786 -5.248 1.00 92.62 88 SER A N 1
ATOM 708 C CA . SER A 1 88 ? 5.578 0.602 -5.612 1.00 92.62 88 SER A CA 1
ATOM 709 C C . SER A 1 88 ? 4.672 -0.553 -6.047 1.00 92.62 88 SER A C 1
ATOM 711 O O . SER A 1 88 ? 4.759 -1.005 -7.185 1.00 92.62 88 SER A O 1
ATOM 713 N N . LEU A 1 89 ? 3.717 -0.967 -5.208 1.00 93.00 89 LEU A N 1
ATOM 714 C CA . LEU A 1 89 ? 2.781 -2.054 -5.527 1.00 93.00 89 LEU A CA 1
ATOM 715 C C . LEU A 1 89 ? 2.018 -1.804 -6.831 1.00 93.00 89 LEU A C 1
ATOM 717 O O . LEU A 1 89 ? 1.835 -2.721 -7.628 1.00 93.00 89 LEU A O 1
ATOM 721 N N . LEU A 1 90 ? 1.618 -0.559 -7.075 1.00 92.94 90 LEU A N 1
ATOM 722 C CA . LEU A 1 90 ? 0.920 -0.167 -8.290 1.00 92.94 90 LEU A CA 1
ATOM 723 C C . LEU A 1 90 ? 1.803 -0.306 -9.536 1.00 92.94 90 LEU A C 1
ATOM 725 O O . LEU A 1 90 ? 1.338 -0.816 -10.557 1.00 92.94 90 LEU A O 1
ATOM 729 N N . LEU A 1 91 ? 3.075 0.106 -9.462 1.00 94.81 91 LEU A N 1
ATOM 730 C CA . LEU A 1 91 ? 4.027 -0.088 -10.558 1.00 94.81 91 LEU A CA 1
ATOM 731 C C . LEU A 1 91 ? 4.258 -1.580 -10.828 1.00 94.81 91 LEU A C 1
ATOM 733 O O . LEU A 1 91 ? 4.212 -2.006 -11.980 1.00 94.81 91 LEU A O 1
ATOM 737 N N . HIS A 1 92 ? 4.457 -2.378 -9.778 1.00 93.94 92 HIS A N 1
ATOM 738 C CA . HIS A 1 92 ? 4.673 -3.822 -9.896 1.00 93.94 92 HIS A CA 1
ATOM 739 C C . HIS A 1 92 ? 3.463 -4.524 -10.515 1.00 93.94 92 HIS A C 1
ATOM 741 O O . HIS A 1 92 ? 3.635 -5.339 -11.419 1.00 93.94 92 HIS A O 1
ATOM 747 N N . ALA A 1 93 ? 2.246 -4.170 -10.095 1.00 93.94 93 ALA A N 1
ATOM 748 C CA . ALA A 1 93 ? 1.014 -4.680 -10.694 1.00 93.94 93 ALA A CA 1
ATOM 749 C C . ALA A 1 93 ? 0.895 -4.280 -12.172 1.00 93.94 93 ALA A C 1
ATOM 751 O O . ALA A 1 93 ? 0.567 -5.118 -13.006 1.00 93.94 93 ALA A O 1
ATOM 752 N N . THR A 1 94 ? 1.233 -3.030 -12.505 1.00 93.88 94 THR A N 1
ATOM 753 C CA . THR A 1 94 ? 1.223 -2.522 -13.887 1.00 93.88 94 THR A CA 1
ATOM 754 C C . THR A 1 94 ? 2.155 -3.334 -14.787 1.00 93.88 94 THR A C 1
ATOM 756 O O . THR A 1 94 ? 1.736 -3.797 -15.844 1.00 93.88 94 THR A O 1
ATOM 759 N N . VAL A 1 95 ? 3.399 -3.556 -14.350 1.00 92.69 95 VAL A N 1
ATOM 760 C CA . VAL A 1 95 ? 4.393 -4.339 -15.101 1.00 92.69 95 VAL A CA 1
ATOM 761 C C . VAL A 1 95 ? 3.983 -5.809 -15.190 1.00 92.69 95 VAL A C 1
ATOM 763 O O . VAL A 1 95 ? 4.015 -6.386 -16.272 1.00 92.69 95 VAL A O 1
ATOM 766 N N . SER A 1 96 ? 3.546 -6.407 -14.079 1.00 95.56 96 SER A N 1
ATOM 767 C CA . SER A 1 96 ? 3.170 -7.829 -14.026 1.00 95.56 96 SER A CA 1
ATOM 768 C C . SER A 1 96 ? 1.961 -8.144 -14.906 1.00 95.56 96 SER A C 1
ATOM 770 O O . SER A 1 96 ? 1.910 -9.195 -15.536 1.00 95.56 96 SER A O 1
ATOM 772 N N . ALA A 1 97 ? 1.004 -7.219 -14.984 1.00 95.31 97 ALA A N 1
ATOM 773 C CA . ALA A 1 97 ? -0.162 -7.330 -15.852 1.00 95.31 97 ALA A CA 1
ATOM 774 C C . ALA A 1 97 ? 0.098 -6.836 -17.289 1.00 95.31 97 ALA A C 1
ATOM 776 O O . ALA A 1 97 ? -0.827 -6.815 -18.095 1.00 95.31 97 ALA A O 1
ATOM 777 N N . SER A 1 98 ? 1.333 -6.437 -17.624 1.00 93.56 98 SER A N 1
ATOM 778 C CA . SER A 1 98 ? 1.705 -5.876 -18.935 1.00 93.56 98 SER A CA 1
ATOM 779 C C . SER A 1 98 ? 0.830 -4.692 -19.374 1.00 93.56 98 SER A C 1
ATOM 781 O O . SER A 1 98 ? 0.541 -4.512 -20.556 1.00 93.56 98 SER A O 1
ATOM 783 N N . LEU A 1 99 ? 0.393 -3.871 -18.417 1.00 92.56 99 LEU A N 1
ATOM 784 C CA . LEU A 1 99 ? -0.450 -2.709 -18.682 1.00 92.56 99 LEU A CA 1
ATOM 785 C C . LEU A 1 99 ? 0.404 -1.503 -19.092 1.00 92.56 99 LEU A C 1
ATOM 787 O O . LEU A 1 99 ? 1.435 -1.206 -18.485 1.00 92.56 99 LEU A O 1
ATOM 791 N N . ALA A 1 100 ? -0.055 -0.750 -20.092 1.00 92.81 100 ALA A N 1
ATOM 792 C CA . ALA A 1 100 ? 0.569 0.517 -20.469 1.00 92.81 100 ALA A CA 1
ATOM 793 C C . ALA A 1 100 ? 0.392 1.550 -19.350 1.00 92.81 100 ALA A C 1
ATOM 795 O O . ALA A 1 100 ? -0.728 1.735 -18.896 1.00 92.81 100 ALA A O 1
ATOM 796 N N . LEU A 1 101 ? 1.438 2.294 -18.959 1.00 91.38 101 LEU A N 1
ATOM 797 C CA . LEU A 1 101 ? 1.410 3.238 -17.818 1.00 91.38 101 LEU A CA 1
ATOM 798 C C . LEU A 1 101 ? 0.255 4.262 -17.848 1.00 91.38 101 LEU A C 1
ATOM 800 O O . LEU A 1 101 ? -0.137 4.782 -16.805 1.00 91.38 101 LEU A O 1
ATOM 804 N N . GLN A 1 102 ? -0.289 4.541 -19.033 1.00 92.06 102 GLN A N 1
ATOM 805 C CA . GLN A 1 102 ? -1.438 5.419 -19.251 1.00 92.06 102 GLN A CA 1
ATOM 806 C C . GLN A 1 102 ? -2.758 4.866 -18.695 1.00 92.06 102 GLN A C 1
ATOM 808 O O . GLN A 1 102 ? -3.681 5.652 -18.503 1.00 92.06 102 GLN A O 1
ATOM 813 N N . TRP A 1 103 ? -2.860 3.565 -18.387 1.00 93.94 103 TRP A N 1
ATOM 814 C CA . TRP A 1 103 ? -4.079 2.942 -17.840 1.00 93.94 103 TRP A CA 1
ATOM 815 C C . TRP A 1 103 ? -4.578 3.663 -16.585 1.00 93.94 103 TRP A C 1
ATOM 817 O O . TRP A 1 103 ? -5.776 3.789 -16.356 1.00 93.94 103 TRP A O 1
ATOM 827 N N . ILE A 1 104 ? -3.645 4.221 -15.815 1.00 92.69 104 ILE A N 1
ATOM 828 C CA . ILE A 1 104 ? -3.932 4.978 -14.607 1.00 92.69 104 ILE A CA 1
ATOM 829 C C . ILE A 1 104 ? -4.671 6.293 -14.875 1.00 92.69 104 ILE A C 1
ATOM 831 O O . ILE A 1 104 ? -5.222 6.863 -13.951 1.00 92.69 104 ILE A O 1
ATOM 835 N N . GLN A 1 105 ? -4.658 6.818 -16.099 1.00 91.00 105 GLN A N 1
ATOM 836 C CA . GLN A 1 105 ? -5.343 8.062 -16.467 1.00 91.00 105 GLN A CA 1
ATOM 837 C C . GLN A 1 105 ? -6.768 7.828 -16.979 1.00 91.00 105 GLN A C 1
ATOM 839 O O . GLN A 1 105 ? -7.479 8.798 -17.221 1.00 91.00 105 GLN A O 1
ATOM 844 N N . ASN A 1 106 ? -7.180 6.571 -17.154 1.00 93.25 106 ASN A N 1
ATOM 845 C CA . ASN A 1 106 ? -8.532 6.235 -17.574 1.00 93.25 106 ASN A CA 1
ATOM 846 C C . ASN A 1 106 ? -9.550 6.639 -16.487 1.00 93.25 106 ASN A C 1
ATOM 848 O O . ASN A 1 106 ? -9.332 6.387 -15.302 1.00 93.25 106 ASN A O 1
ATOM 852 N N . GLU A 1 107 ? -10.649 7.270 -16.897 1.00 94.00 107 GLU A N 1
ATOM 853 C CA . GLU A 1 107 ? -11.675 7.793 -15.988 1.00 94.00 107 GLU A CA 1
ATOM 854 C C . GLU A 1 107 ? -12.400 6.683 -15.215 1.00 94.00 107 GLU A C 1
ATOM 856 O O . GLU A 1 107 ? -12.515 6.779 -13.998 1.00 94.00 107 GLU A O 1
ATOM 861 N N . GLU A 1 108 ? -12.766 5.577 -15.868 1.00 94.88 108 GLU A N 1
ATOM 862 C CA . GLU A 1 108 ? -13.410 4.425 -15.215 1.00 94.88 108 GLU A CA 1
ATOM 863 C C . GLU A 1 108 ? -12.498 3.801 -14.151 1.00 94.88 108 GLU A C 1
ATOM 865 O O . GLU A 1 108 ? -12.942 3.391 -13.078 1.00 94.88 108 GLU A O 1
ATOM 870 N N . VAL A 1 109 ? -11.188 3.770 -14.413 1.00 93.00 109 VAL A N 1
ATOM 871 C CA . VAL A 1 109 ? -10.193 3.321 -13.433 1.00 93.00 109 VAL A CA 1
ATOM 872 C C . VAL A 1 109 ? -10.139 4.283 -12.245 1.00 93.00 109 VAL A C 1
ATOM 874 O O . VAL A 1 109 ? -10.115 3.841 -11.096 1.00 93.00 109 VAL A O 1
ATOM 877 N N . GLN A 1 110 ? -10.132 5.593 -12.491 1.00 92.38 110 GLN A N 1
ATOM 878 C CA . GLN A 1 110 ? -10.152 6.593 -11.420 1.00 92.38 110 GLN A CA 1
ATOM 879 C C . GLN A 1 110 ? -11.421 6.474 -10.566 1.00 92.38 110 GLN A C 1
ATOM 881 O O . GLN A 1 110 ? -11.326 6.488 -9.337 1.00 92.38 110 GLN A O 1
ATOM 886 N N . GLU A 1 111 ? -12.582 6.288 -11.194 1.00 93.25 111 GLU A N 1
ATOM 887 C CA . GLU A 1 111 ? -13.857 6.075 -10.508 1.00 93.25 111 GLU A CA 1
ATOM 888 C C . GLU A 1 111 ? -13.864 4.784 -9.688 1.00 93.25 111 GLU A C 1
ATOM 890 O O . GLU A 1 111 ? -14.288 4.798 -8.532 1.00 93.25 111 GLU A O 1
ATOM 895 N N . LEU A 1 112 ? -13.329 3.685 -10.227 1.00 94.00 112 LEU A N 1
ATOM 896 C CA . LEU A 1 112 ? -13.208 2.422 -9.502 1.00 94.00 112 LEU A CA 1
ATOM 897 C C . LEU A 1 112 ? -12.372 2.587 -8.227 1.00 94.00 112 LEU A C 1
ATOM 899 O O . LEU A 1 112 ? -12.779 2.147 -7.150 1.00 94.00 112 LEU A O 1
ATOM 903 N N . PHE A 1 113 ? -11.208 3.231 -8.321 1.00 91.50 113 PHE A N 1
ATOM 904 C CA . PHE A 1 113 ? -10.357 3.452 -7.150 1.00 91.50 113 PHE A CA 1
ATOM 905 C C . PHE A 1 113 ? -10.984 4.435 -6.157 1.00 91.50 113 PHE A C 1
ATOM 907 O O . PHE A 1 113 ? -10.875 4.219 -4.948 1.00 91.50 113 PHE A O 1
ATOM 914 N N . TYR A 1 114 ? -11.695 5.455 -6.644 1.00 89.56 114 TYR A N 1
ATOM 915 C CA . TYR A 1 114 ? -12.473 6.362 -5.803 1.00 89.56 114 TYR A CA 1
ATOM 916 C C . TYR A 1 114 ? -13.591 5.625 -5.050 1.00 89.56 114 TYR A C 1
ATOM 918 O O . TYR A 1 114 ? -13.773 5.852 -3.854 1.00 89.56 114 TYR A O 1
ATOM 926 N N . PHE A 1 115 ? -14.292 4.703 -5.717 1.00 90.56 115 PHE A N 1
ATOM 927 C CA . PHE A 1 115 ? -15.316 3.848 -5.116 1.00 90.56 115 PHE A CA 1
ATOM 928 C C . PHE A 1 115 ? -14.735 2.931 -4.034 1.00 90.56 115 PHE A C 1
ATOM 930 O O . PHE A 1 115 ? -15.291 2.843 -2.939 1.00 90.56 115 PHE A O 1
ATOM 937 N N . VAL A 1 116 ? -13.600 2.279 -4.313 1.00 89.00 116 VAL A N 1
ATOM 938 C CA . VAL A 1 116 ? -12.918 1.404 -3.345 1.00 89.00 116 VAL A CA 1
ATOM 939 C C . VAL A 1 116 ? -12.472 2.197 -2.118 1.00 89.00 116 VAL A C 1
ATOM 941 O O . VAL A 1 116 ? -12.653 1.744 -0.986 1.00 89.00 116 VAL A O 1
ATOM 944 N N . ASN A 1 117 ? -11.867 3.370 -2.322 1.00 84.50 117 ASN A N 1
ATOM 945 C CA . ASN A 1 117 ? -11.474 4.255 -1.236 1.00 84.50 117 ASN A CA 1
ATOM 946 C C . ASN A 1 117 ? -11.290 5.706 -1.728 1.00 84.50 117 ASN A C 1
ATOM 948 O O . ASN A 1 117 ? -10.272 6.006 -2.356 1.00 84.50 117 ASN A O 1
ATOM 952 N N . PRO A 1 118 ? -12.156 6.654 -1.322 1.00 85.25 118 PRO A N 1
ATOM 953 C CA . PRO A 1 118 ? -12.052 8.057 -1.740 1.00 85.25 118 PRO A CA 1
ATOM 954 C C . PRO A 1 118 ? -10.749 8.758 -1.320 1.00 85.25 118 PRO A C 1
ATOM 956 O O . PRO A 1 118 ? -10.363 9.778 -1.892 1.00 85.25 118 PRO A O 1
ATOM 959 N N . SER A 1 119 ? -10.063 8.242 -0.294 1.00 81.56 119 SER A N 1
ATOM 960 C CA . SER A 1 119 ? -8.780 8.785 0.174 1.00 81.56 119 SER A CA 1
ATOM 961 C C . SER A 1 119 ? -7.582 8.268 -0.628 1.00 81.56 119 SER A C 1
ATOM 963 O O . SER A 1 119 ? -6.480 8.810 -0.501 1.00 81.56 119 SER A O 1
ATOM 965 N N . LEU A 1 120 ? -7.766 7.223 -1.438 1.00 83.50 120 LEU A N 1
ATOM 966 C CA . LEU A 1 120 ? -6.712 6.600 -2.224 1.00 83.50 120 LEU A CA 1
ATOM 967 C C . LEU A 1 120 ? -6.604 7.316 -3.572 1.00 83.50 120 LEU A C 1
ATOM 969 O O . LEU A 1 120 ? -7.430 7.160 -4.462 1.00 83.50 120 LEU A O 1
ATOM 973 N N . LYS A 1 121 ? -5.565 8.142 -3.705 1.00 84.38 121 LYS A N 1
ATOM 974 C CA . LYS A 1 121 ? -5.301 8.902 -4.930 1.00 84.38 121 LYS A CA 1
ATOM 975 C C . LYS A 1 121 ? -4.251 8.196 -5.769 1.00 84.38 121 LYS A C 1
ATOM 977 O O . LYS A 1 121 ? -3.121 8.003 -5.314 1.00 84.38 121 LYS A O 1
ATOM 982 N N . LEU A 1 122 ? -4.616 7.865 -7.001 1.00 90.00 122 LEU A N 1
ATOM 983 C CA . LEU A 1 122 ? -3.687 7.309 -7.971 1.00 90.00 122 LEU A CA 1
ATOM 984 C C . LEU A 1 122 ? -2.626 8.357 -8.370 1.00 90.00 122 LEU A C 1
ATOM 986 O O . LEU A 1 122 ? -2.947 9.539 -8.534 1.00 90.00 122 LEU A O 1
ATOM 990 N N . PRO A 1 123 ? -1.344 7.971 -8.509 1.00 90.69 123 PRO A N 1
ATOM 991 C CA . PRO A 1 123 ? -0.331 8.849 -9.080 1.00 90.69 123 PRO A CA 1
ATOM 992 C C . PRO A 1 123 ? -0.610 9.123 -10.565 1.00 90.69 123 PRO A C 1
ATOM 994 O O . PRO A 1 123 ? -1.185 8.304 -11.271 1.00 90.69 123 PRO A O 1
ATOM 997 N N . GLY A 1 124 ? -0.144 10.262 -11.078 1.00 89.06 124 GLY A N 1
ATOM 998 C CA . GLY A 1 124 ? -0.192 10.519 -12.521 1.00 89.06 124 GLY A CA 1
ATOM 999 C C . GLY A 1 124 ? 0.787 9.630 -13.300 1.00 89.06 124 GLY A C 1
ATOM 1000 O O . GLY A 1 124 ? 1.833 9.249 -12.770 1.00 89.06 124 GLY A O 1
ATOM 1001 N N . CYS A 1 125 ? 0.512 9.383 -14.585 1.00 90.38 125 CYS A N 1
ATOM 1002 C CA . CYS A 1 125 ? 1.371 8.575 -15.466 1.00 90.38 125 CYS A CA 1
ATOM 1003 C C . CYS A 1 125 ? 2.839 9.049 -15.465 1.00 90.38 125 CYS A C 1
ATOM 1005 O O . CYS A 1 125 ? 3.750 8.241 -15.298 1.00 90.38 125 CYS A O 1
ATOM 1007 N N . CYS A 1 126 ? 3.094 10.363 -15.531 1.00 90.56 126 CYS A N 1
ATOM 1008 C CA . CYS A 1 126 ? 4.459 10.911 -15.468 1.00 90.56 126 CYS A CA 1
ATOM 1009 C C . CYS A 1 126 ? 5.147 10.661 -14.117 1.00 90.56 126 CYS A C 1
ATOM 1011 O O . CYS A 1 126 ? 6.368 10.558 -14.034 1.00 90.56 126 CYS A O 1
ATOM 1013 N N . SER A 1 127 ? 4.373 10.563 -13.034 1.00 91.25 127 SER A N 1
ATOM 1014 C CA . SER A 1 127 ? 4.913 10.199 -11.723 1.00 91.25 127 SER A CA 1
ATOM 1015 C C . SER A 1 127 ? 5.291 8.720 -11.676 1.00 91.25 127 SER A C 1
ATOM 1017 O O . SER A 1 127 ? 6.352 8.390 -11.144 1.00 91.25 127 SER A O 1
ATOM 1019 N N . LEU A 1 128 ? 4.440 7.864 -12.254 1.00 91.12 128 LEU A N 1
ATOM 1020 C CA . LEU A 1 128 ? 4.623 6.416 -12.334 1.00 91.12 128 LEU A CA 1
ATOM 1021 C C . LEU A 1 128 ? 5.857 6.056 -13.171 1.00 91.12 128 LEU A C 1
ATOM 1023 O O . LEU A 1 128 ? 6.762 5.404 -12.659 1.00 91.12 128 LEU A O 1
ATOM 1027 N N . GLY A 1 129 ? 5.947 6.570 -14.401 1.00 89.94 129 GLY A N 1
ATOM 1028 C CA . GLY A 1 129 ? 7.095 6.353 -15.292 1.00 89.94 129 GLY A CA 1
ATOM 1029 C C . GLY A 1 129 ? 8.343 7.175 -14.952 1.00 89.94 129 GLY A C 1
ATOM 1030 O O . GLY A 1 129 ? 9.420 6.890 -15.459 1.00 89.94 129 GLY A O 1
ATOM 1031 N N . GLY A 1 130 ? 8.215 8.196 -14.103 1.00 93.56 130 GLY A N 1
ATOM 1032 C CA . GLY A 1 130 ? 9.320 9.060 -13.695 1.00 93.56 130 GLY A CA 1
ATOM 1033 C C . GLY A 1 130 ? 9.884 8.665 -12.335 1.00 93.56 130 GLY A C 1
ATOM 1034 O O . GLY A 1 130 ? 10.711 7.763 -12.210 1.00 93.56 130 GLY A O 1
ATOM 1035 N N . ARG A 1 131 ? 9.457 9.378 -11.284 1.00 94.31 131 ARG A N 1
ATOM 1036 C CA . ARG A 1 131 ? 10.035 9.227 -9.937 1.00 94.31 131 ARG A CA 1
ATOM 1037 C C . ARG A 1 131 ? 9.868 7.812 -9.370 1.00 94.31 131 ARG A C 1
ATOM 1039 O O . ARG A 1 131 ? 10.779 7.334 -8.705 1.00 94.31 131 ARG A O 1
ATOM 1046 N N . ILE A 1 132 ? 8.716 7.172 -9.598 1.00 92.50 132 ILE A N 1
ATOM 1047 C CA . ILE A 1 132 ? 8.378 5.885 -8.975 1.00 92.50 132 ILE A CA 1
ATOM 1048 C C . ILE A 1 132 ? 9.215 4.783 -9.625 1.00 92.50 132 ILE A C 1
ATOM 1050 O O . ILE A 1 132 ? 9.969 4.110 -8.923 1.00 92.50 132 ILE A O 1
ATOM 1054 N N . LEU A 1 133 ? 9.178 4.684 -10.958 1.00 94.12 133 LEU A N 1
ATOM 1055 C CA . LEU A 1 133 ? 10.011 3.752 -11.717 1.00 94.12 133 LEU A CA 1
ATOM 1056 C C . LEU A 1 133 ? 11.502 3.920 -11.399 1.00 94.12 133 LEU A C 1
ATOM 1058 O O . LEU A 1 133 ? 12.173 2.942 -11.087 1.00 94.12 133 LEU A O 1
ATOM 1062 N N . ASN A 1 134 ? 12.013 5.154 -11.375 1.00 94.50 134 ASN A N 1
ATOM 1063 C CA . ASN A 1 134 ? 13.422 5.402 -11.055 1.00 94.50 134 ASN A CA 1
ATOM 1064 C C . ASN A 1 134 ? 13.813 4.936 -9.645 1.00 94.50 134 ASN A C 1
ATOM 1066 O O . ASN A 1 134 ? 14.931 4.462 -9.441 1.00 94.50 134 ASN A O 1
ATOM 1070 N N . ASN A 1 135 ? 12.923 5.078 -8.662 1.00 93.44 135 ASN A N 1
ATOM 1071 C CA . ASN A 1 135 ? 13.189 4.612 -7.302 1.00 93.44 135 ASN A CA 1
ATOM 1072 C C . ASN A 1 135 ? 13.225 3.079 -7.230 1.00 93.44 135 ASN A C 1
ATOM 1074 O O . ASN A 1 135 ? 14.123 2.526 -6.594 1.00 93.44 135 ASN A O 1
ATOM 1078 N N . GLU A 1 136 ? 12.297 2.405 -7.910 1.00 93.56 136 GLU A N 1
ATOM 1079 C CA . GLU A 1 136 ? 12.254 0.941 -7.980 1.00 93.56 136 GLU A CA 1
ATOM 1080 C C . GLU A 1 136 ? 13.469 0.372 -8.717 1.00 93.56 136 GLU A C 1
ATOM 1082 O O . GLU A 1 136 ? 14.118 -0.540 -8.209 1.00 93.56 136 GLU A O 1
ATOM 1087 N N . VAL A 1 137 ? 13.870 0.973 -9.842 1.00 94.38 137 VAL A N 1
ATOM 1088 C CA . VAL A 1 137 ? 15.079 0.577 -10.583 1.00 94.38 137 VAL A CA 1
ATOM 1089 C C . VAL A 1 137 ? 16.337 0.740 -9.728 1.00 94.38 137 VAL A C 1
ATOM 1091 O O . VAL A 1 137 ? 17.192 -0.142 -9.716 1.00 94.38 137 VAL A O 1
ATOM 1094 N N . LYS A 1 138 ? 16.464 1.831 -8.961 1.00 94.88 138 LYS A N 1
ATOM 1095 C CA . LYS A 1 138 ? 17.606 2.018 -8.046 1.00 94.88 138 LYS A CA 1
ATOM 1096 C C . LYS A 1 138 ? 17.670 0.932 -6.978 1.00 94.88 138 LYS A C 1
ATOM 1098 O O . LYS A 1 138 ? 18.753 0.414 -6.710 1.00 94.88 138 LYS A O 1
ATOM 1103 N N . LYS A 1 139 ? 16.525 0.594 -6.381 1.00 92.75 139 LYS A N 1
ATOM 1104 C CA . LYS A 1 139 ? 16.425 -0.472 -5.379 1.00 92.75 139 LYS A CA 1
ATOM 1105 C C . LYS A 1 139 ? 16.792 -1.825 -5.988 1.00 92.75 139 LYS A C 1
ATOM 1107 O O . LYS A 1 139 ? 17.649 -2.518 -5.453 1.00 92.75 139 LYS A O 1
ATOM 1112 N N . TYR A 1 140 ? 16.227 -2.136 -7.153 1.00 92.56 140 TYR A N 1
ATOM 1113 C CA . TYR A 1 140 ? 16.538 -3.347 -7.904 1.00 92.56 140 TYR A CA 1
ATOM 1114 C C . TYR A 1 140 ? 18.032 -3.457 -8.237 1.00 92.56 140 TYR A C 1
ATOM 1116 O O . TYR A 1 140 ? 18.648 -4.487 -7.975 1.00 92.56 140 TYR A O 1
ATOM 1124 N N . ASN A 1 141 ? 18.644 -2.387 -8.749 1.00 95.06 141 ASN A N 1
ATOM 1125 C CA . ASN A 1 141 ? 20.069 -2.362 -9.080 1.00 95.06 141 ASN A CA 1
ATOM 1126 C C . ASN A 1 141 ? 20.948 -2.565 -7.842 1.00 95.06 141 ASN A C 1
ATOM 1128 O O . ASN A 1 141 ? 21.929 -3.303 -7.904 1.00 95.06 141 ASN A O 1
ATOM 1132 N N . TYR A 1 142 ? 20.601 -1.941 -6.713 1.00 95.56 142 TYR A N 1
ATOM 1133 C CA . TYR A 1 142 ? 21.309 -2.153 -5.451 1.00 95.56 142 TYR A CA 1
ATOM 1134 C C . TYR A 1 142 ? 21.249 -3.622 -5.007 1.00 95.56 142 TYR A C 1
ATOM 1136 O O . TYR A 1 142 ? 22.285 -4.212 -4.682 1.00 95.56 142 TYR A O 1
ATOM 1144 N N . ASP A 1 143 ? 20.063 -4.231 -5.055 1.00 93.19 143 ASP A N 1
ATOM 1145 C CA . ASP A 1 143 ? 19.862 -5.637 -4.697 1.00 93.19 143 ASP A CA 1
ATOM 1146 C C . ASP A 1 143 ? 20.621 -6.568 -5.652 1.00 93.19 143 ASP A C 1
ATOM 1148 O O . ASP A 1 143 ? 21.275 -7.519 -5.214 1.00 93.19 143 ASP A O 1
ATOM 1152 N N . MET A 1 144 ? 20.589 -6.275 -6.954 1.00 91.25 144 MET A N 1
ATOM 1153 C CA . MET A 1 144 ? 21.326 -7.011 -7.980 1.00 91.25 144 MET A CA 1
ATOM 1154 C C . MET A 1 144 ? 22.835 -6.949 -7.728 1.00 91.25 144 MET A C 1
ATOM 1156 O O . MET A 1 144 ? 23.479 -7.989 -7.634 1.00 91.25 144 MET A O 1
ATOM 1160 N N . ILE A 1 145 ? 23.403 -5.752 -7.551 1.00 91.06 145 ILE A N 1
ATOM 1161 C CA . ILE A 1 145 ? 24.836 -5.562 -7.277 1.00 91.06 145 ILE A CA 1
ATOM 1162 C C . ILE A 1 145 ? 25.247 -6.297 -5.997 1.00 91.06 145 ILE A C 1
ATOM 1164 O O . ILE A 1 145 ? 26.302 -6.928 -5.958 1.00 91.06 145 ILE A O 1
ATOM 1168 N N . THR A 1 146 ? 24.417 -6.244 -4.956 1.00 93.56 146 THR A N 1
ATOM 1169 C CA . THR A 1 146 ? 24.676 -6.947 -3.692 1.00 93.56 146 THR A CA 1
ATOM 1170 C C . THR A 1 146 ? 24.717 -8.463 -3.896 1.00 93.56 146 THR A C 1
ATOM 1172 O O . THR A 1 146 ? 25.643 -9.121 -3.426 1.00 93.56 146 THR A O 1
ATOM 1175 N N . LYS A 1 147 ? 23.772 -9.022 -4.664 1.00 90.44 147 LYS A N 1
ATOM 1176 C CA . LYS A 1 147 ? 23.774 -10.447 -5.033 1.00 90.44 147 LYS A CA 1
ATOM 1177 C C . LYS A 1 147 ? 25.002 -10.826 -5.862 1.00 90.44 147 LYS A C 1
ATOM 1179 O O . LYS A 1 147 ? 25.591 -11.873 -5.616 1.00 90.44 147 LYS A O 1
ATOM 1184 N N . LEU A 1 148 ? 25.410 -9.972 -6.801 1.00 88.12 148 LEU A N 1
ATOM 1185 C CA . LEU A 1 148 ? 26.582 -10.202 -7.647 1.00 88.12 148 LEU A CA 1
ATOM 1186 C C . LEU A 1 148 ? 27.888 -10.225 -6.846 1.00 88.12 148 LEU A C 1
ATOM 1188 O O . LEU A 1 148 ? 28.709 -11.108 -7.066 1.00 88.12 148 LEU A O 1
ATOM 1192 N N . LYS A 1 149 ? 28.069 -9.309 -5.885 1.00 88.44 149 LYS A N 1
ATOM 1193 C CA . LYS A 1 149 ? 29.259 -9.282 -5.013 1.00 88.44 149 LYS A CA 1
ATOM 1194 C C . LYS A 1 149 ? 29.411 -10.542 -4.162 1.00 88.44 149 LYS A C 1
ATOM 1196 O O . LYS A 1 149 ? 30.531 -10.932 -3.858 1.00 88.44 149 LYS A O 1
ATOM 1201 N N . ASN A 1 150 ? 28.296 -11.163 -3.788 1.00 88.81 150 ASN A N 1
ATOM 1202 C CA . ASN A 1 150 ? 28.283 -12.375 -2.972 1.00 88.81 150 ASN A CA 1
ATOM 1203 C C . ASN A 1 150 ? 28.401 -13.666 -3.805 1.00 88.81 150 ASN A C 1
ATOM 1205 O O . ASN A 1 150 ? 28.422 -14.755 -3.235 1.00 88.81 150 ASN A O 1
ATOM 1209 N N . ASN A 1 151 ? 28.444 -13.576 -5.138 1.00 86.88 151 ASN A N 1
ATOM 1210 C CA . ASN A 1 151 ? 28.503 -14.746 -6.005 1.00 86.88 151 ASN A CA 1
ATOM 1211 C C . ASN A 1 151 ? 29.947 -15.262 -6.137 1.00 86.88 151 ASN A C 1
ATOM 1213 O O . ASN A 1 151 ? 30.808 -14.585 -6.693 1.00 86.88 151 ASN A O 1
ATOM 1217 N N . LEU A 1 152 ? 30.185 -16.488 -5.664 1.00 81.12 152 LEU A N 1
ATOM 1218 C CA . LEU A 1 152 ? 31.492 -17.157 -5.664 1.00 81.12 152 LEU A CA 1
ATOM 1219 C C . LEU A 1 152 ? 32.032 -17.473 -7.070 1.00 81.12 152 LEU A C 1
ATOM 1221 O O . LEU A 1 152 ? 33.242 -17.559 -7.250 1.00 81.12 152 LEU A O 1
ATOM 1225 N N . ILE A 1 153 ? 31.146 -17.670 -8.051 1.00 83.50 153 ILE A N 1
ATOM 1226 C CA . ILE A 1 153 ? 31.494 -18.121 -9.411 1.00 83.50 153 ILE A CA 1
ATOM 1227 C C . ILE A 1 153 ? 31.766 -16.921 -10.342 1.00 83.50 153 ILE A C 1
ATOM 1229 O O . ILE A 1 153 ? 32.408 -17.064 -11.379 1.00 83.50 153 ILE A O 1
ATOM 1233 N N . GLY A 1 154 ? 31.335 -15.719 -9.941 1.00 77.44 154 GLY A N 1
ATOM 1234 C CA . GLY A 1 154 ? 31.374 -14.507 -10.760 1.00 77.44 154 GLY A CA 1
ATOM 1235 C C . GLY A 1 154 ? 30.185 -14.391 -11.734 1.00 77.44 154 GLY A C 1
ATOM 1236 O O . GLY A 1 154 ? 29.460 -15.362 -11.960 1.00 77.44 154 GLY A O 1
ATOM 1237 N N . PRO A 1 155 ? 29.915 -13.189 -12.280 1.00 82.12 155 PRO A N 1
ATOM 1238 C CA . PRO A 1 155 ? 28.844 -12.979 -13.254 1.00 82.12 155 PRO A CA 1
ATOM 1239 C C . PRO A 1 155 ? 29.199 -13.557 -14.631 1.00 82.12 155 PRO A C 1
ATOM 1241 O O . PRO A 1 155 ? 30.307 -13.363 -15.126 1.00 82.12 155 PRO A O 1
ATOM 1244 N N . THR A 1 156 ? 28.230 -14.192 -15.291 1.00 84.62 156 THR A N 1
ATOM 1245 C CA . THR A 1 156 ? 28.308 -14.546 -16.717 1.00 84.62 156 THR A CA 1
ATOM 1246 C C . THR A 1 156 ? 27.567 -13.491 -17.533 1.00 84.62 156 THR A C 1
ATOM 1248 O O . THR A 1 156 ? 26.437 -13.141 -17.199 1.00 84.62 156 THR A O 1
ATOM 1251 N N . LEU A 1 157 ? 28.199 -12.979 -18.589 1.00 81.44 157 LEU A N 1
ATOM 1252 C CA . LEU A 1 157 ? 27.613 -11.999 -19.505 1.00 81.44 157 LEU A CA 1
ATOM 1253 C C . LEU A 1 157 ? 27.400 -12.643 -20.875 1.00 81.44 157 LEU A C 1
ATOM 1255 O O . LEU A 1 157 ? 28.276 -13.345 -21.377 1.00 81.44 157 LEU A O 1
ATOM 1259 N N . THR A 1 158 ? 26.250 -12.376 -21.478 1.00 85.38 158 THR A N 1
ATOM 1260 C CA . THR A 1 158 ? 25.925 -12.743 -22.859 1.00 85.38 158 THR A CA 1
ATOM 1261 C C . THR A 1 158 ? 25.641 -11.464 -23.634 1.00 85.38 158 THR A C 1
ATOM 1263 O O . THR A 1 158 ? 24.891 -10.624 -23.140 1.00 85.38 158 THR A O 1
ATOM 1266 N N . PHE A 1 159 ? 26.240 -11.312 -24.814 1.00 86.12 159 PHE A N 1
ATOM 1267 C CA . PHE A 1 159 ? 26.029 -10.159 -25.689 1.00 86.12 159 PHE A CA 1
ATOM 1268 C C . PHE A 1 159 ? 25.052 -10.551 -26.801 1.00 86.12 159 PHE A C 1
ATOM 1270 O O . PHE A 1 159 ? 25.334 -11.480 -27.560 1.00 86.12 159 PHE A O 1
ATOM 1277 N N . ASP A 1 160 ? 23.910 -9.873 -26.869 1.00 80.75 160 ASP A N 1
ATOM 1278 C CA . ASP A 1 160 ? 23.021 -9.854 -28.025 1.00 80.75 160 ASP A CA 1
ATOM 1279 C C . ASP A 1 160 ? 23.515 -8.782 -29.013 1.00 80.75 160 ASP A C 1
ATOM 1281 O O . ASP A 1 160 ? 23.838 -7.662 -28.622 1.00 80.75 160 ASP A O 1
ATOM 1285 N N . GLY A 1 161 ? 23.713 -9.185 -30.271 1.00 65.81 161 GLY A N 1
ATOM 1286 C CA . GLY A 1 161 ? 24.291 -8.349 -31.331 1.00 65.81 161 GLY A CA 1
ATOM 1287 C C . GLY A 1 161 ? 23.295 -7.410 -31.989 1.00 65.81 161 GLY A C 1
ATOM 1288 O O . GLY A 1 161 ? 22.089 -7.746 -32.006 1.00 65.81 161 GLY A O 1
#